Protein AF-A0A6G3XS27-F1 (afdb_monomer_lite)

pLDDT: mean 79.98, std 17.29, range [41.12, 95.81]

Structure (mmCIF, N/CA/C/O backbone):
data_AF-A0A6G3XS27-F1
#
_entry.id   AF-A0A6G3XS27-F1
#
loop_
_atom_site.group_PDB
_atom_site.id
_atom_site.type_symbol
_atom_site.label_atom_id
_atom_site.label_alt_id
_atom_site.label_comp_id
_atom_site.label_asym_id
_atom_site.label_entity_id
_atom_site.label_seq_id
_atom_site.pdbx_PDB_ins_code
_atom_site.Cartn_x
_atom_site.Cartn_y
_atom_site.Cartn_z
_atom_site.occupancy
_atom_site.B_iso_or_equiv
_atom_site.auth_seq_id
_atom_site.auth_comp_id
_atom_site.auth_asym_id
_atom_site.auth_atom_id
_atom_site.pdbx_PDB_model_num
ATOM 1 N N . SER A 1 1 ? 10.546 -12.995 -18.422 1.00 46.62 1 SER A N 1
ATOM 2 C CA . SER A 1 1 ? 9.423 -13.911 -18.727 1.00 46.62 1 SER A CA 1
ATOM 3 C C . SER A 1 1 ? 9.393 -15.015 -17.684 1.00 46.62 1 SER A C 1
ATOM 5 O O . SER A 1 1 ? 10.425 -15.639 -17.494 1.00 46.62 1 SER A O 1
ATOM 7 N N . SER A 1 2 ? 8.282 -15.223 -16.968 1.00 43.44 2 SER A N 1
ATOM 8 C CA . SER A 1 2 ? 8.193 -16.252 -15.913 1.00 43.44 2 SER A CA 1
ATOM 9 C C . SER A 1 2 ? 7.981 -17.643 -16.514 1.00 43.44 2 SER A C 1
ATOM 11 O O . SER A 1 2 ? 7.164 -17.795 -17.423 1.00 43.44 2 SER A O 1
ATOM 13 N N . ARG A 1 3 ? 8.700 -18.655 -16.010 1.00 55.59 3 ARG A N 1
ATOM 14 C CA . ARG A 1 3 ? 8.578 -20.058 -16.450 1.00 55.59 3 ARG A CA 1
ATOM 15 C C . ARG A 1 3 ? 7.438 -20.827 -15.774 1.00 55.59 3 ARG A C 1
ATOM 17 O O . ARG A 1 3 ? 7.204 -21.981 -16.117 1.00 55.59 3 ARG A O 1
ATOM 24 N N . GLY A 1 4 ? 6.721 -20.215 -14.829 1.00 50.03 4 GLY A N 1
ATOM 25 C CA . GLY A 1 4 ? 5.636 -20.883 -14.099 1.00 50.03 4 GLY A CA 1
ATOM 26 C C . GLY A 1 4 ? 6.100 -21.977 -13.125 1.00 50.03 4 GLY A C 1
ATOM 27 O O . GLY A 1 4 ? 5.265 -22.703 -12.596 1.00 50.03 4 GLY A O 1
ATOM 28 N N . ASP A 1 5 ? 7.406 -22.083 -12.863 1.00 65.06 5 ASP A N 1
ATOM 29 C CA . ASP A 1 5 ? 8.029 -23.029 -11.923 1.00 65.06 5 ASP A CA 1
ATOM 30 C C . ASP A 1 5 ? 8.617 -22.338 -10.676 1.00 65.06 5 ASP A C 1
ATOM 32 O O . ASP A 1 5 ? 9.297 -22.966 -9.867 1.00 65.06 5 ASP A O 1
ATOM 36 N N . GLY A 1 6 ? 8.352 -21.038 -10.520 1.00 46.72 6 GLY A N 1
ATOM 37 C CA . GLY A 1 6 ? 8.898 -20.221 -9.439 1.00 46.72 6 GLY A CA 1
ATOM 38 C C . GLY A 1 6 ? 10.316 -19.700 -9.689 1.00 46.72 6 GLY A C 1
ATOM 39 O O . GLY A 1 6 ? 10.866 -19.068 -8.794 1.00 46.72 6 GLY A O 1
ATOM 40 N N . THR A 1 7 ? 10.898 -19.915 -10.876 1.00 42.34 7 THR A N 1
ATOM 41 C CA . THR A 1 7 ? 12.185 -19.323 -11.267 1.00 42.34 7 THR A CA 1
ATOM 42 C C . THR A 1 7 ? 11.987 -18.146 -12.227 1.00 42.34 7 THR A C 1
ATOM 44 O O . THR A 1 7 ? 11.233 -18.221 -13.205 1.00 42.34 7 THR A O 1
ATOM 47 N N . PHE A 1 8 ? 12.660 -17.033 -11.937 1.00 46.44 8 PHE A N 1
ATOM 48 C CA . PHE A 1 8 ? 12.735 -15.863 -12.806 1.00 46.44 8 PHE A CA 1
ATOM 49 C C . PHE A 1 8 ? 14.189 -15.725 -13.269 1.00 46.44 8 PHE A C 1
ATOM 51 O O . PHE A 1 8 ? 15.101 -15.669 -12.449 1.00 46.44 8 PHE A O 1
ATOM 58 N N . ASP A 1 9 ? 14.420 -15.739 -14.585 1.00 47.31 9 ASP A N 1
ATOM 59 C CA . ASP A 1 9 ? 15.728 -15.365 -15.127 1.00 47.31 9 ASP A CA 1
ATOM 60 C C . ASP A 1 9 ? 15.888 -13.850 -14.930 1.00 47.31 9 ASP A C 1
ATOM 62 O O . ASP A 1 9 ? 14.990 -13.098 -15.310 1.00 47.31 9 ASP A O 1
ATOM 66 N N . ASP A 1 10 ? 17.007 -13.442 -14.334 1.00 47.66 10 ASP A N 1
ATOM 67 C CA . ASP A 1 10 ? 17.288 -12.120 -13.754 1.00 47.66 10 ASP A CA 1
ATOM 68 C C . ASP A 1 10 ? 16.578 -11.830 -12.423 1.00 47.66 10 ASP A C 1
ATOM 70 O O . ASP A 1 10 ? 15.613 -11.073 -12.327 1.00 47.66 10 ASP A O 1
ATOM 74 N N . GLU A 1 11 ? 17.176 -12.346 -11.347 1.00 41.12 11 GLU A N 1
ATOM 75 C CA . GLU A 1 11 ? 17.098 -11.749 -10.011 1.00 41.12 11 GLU A CA 1
ATOM 76 C C . GLU A 1 11 ? 17.779 -10.366 -10.051 1.00 41.12 11 GLU A C 1
ATOM 78 O O . GLU A 1 11 ? 18.911 -10.189 -9.601 1.00 41.12 11 GLU A O 1
ATOM 83 N N . SER A 1 12 ? 17.120 -9.371 -10.644 1.00 44.62 12 SER A N 1
ATOM 84 C CA . SER A 1 12 ? 17.441 -7.970 -10.383 1.00 44.62 12 SER A CA 1
ATOM 85 C C . SER A 1 12 ? 16.728 -7.600 -9.085 1.00 44.62 12 SER A C 1
ATOM 87 O O . SER A 1 12 ? 15.495 -7.590 -9.078 1.00 44.62 12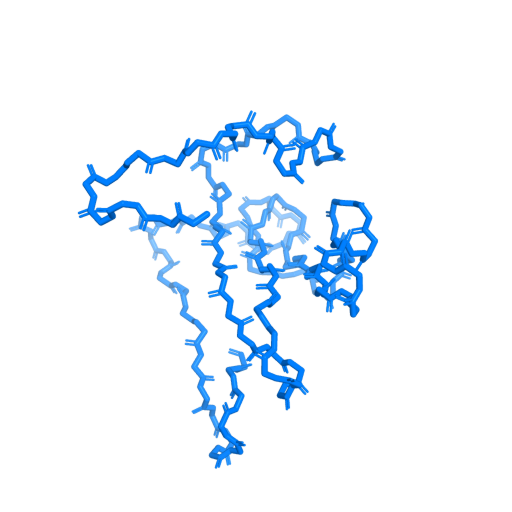 SER A O 1
ATOM 89 N N . PRO A 1 13 ? 17.436 -7.325 -7.972 1.00 45.53 13 PRO A N 1
ATOM 90 C CA . PRO A 1 13 ? 16.784 -6.890 -6.748 1.00 45.53 13 PRO A CA 1
ATOM 91 C C . PRO A 1 13 ? 16.027 -5.599 -7.060 1.00 45.53 13 PRO A C 1
ATOM 93 O O . PRO A 1 13 ? 16.641 -4.555 -7.265 1.00 45.53 13 PRO A O 1
ATOM 96 N N . LEU A 1 14 ? 14.695 -5.664 -7.110 1.00 46.34 14 LEU A N 1
ATOM 97 C CA . LEU A 1 14 ? 13.851 -4.521 -7.479 1.00 46.34 14 LEU A CA 1
ATOM 98 C C . LEU A 1 14 ? 13.955 -3.357 -6.477 1.00 46.34 14 LEU A C 1
ATOM 100 O O . LEU A 1 14 ? 13.457 -2.268 -6.741 1.00 46.34 14 LEU A O 1
ATOM 104 N N . HIS A 1 15 ? 14.630 -3.553 -5.338 1.00 41.25 15 HIS A N 1
ATOM 105 C CA . HIS A 1 15 ? 14.748 -2.554 -4.286 1.00 41.25 15 HIS A CA 1
ATOM 106 C C . HIS A 1 15 ? 16.105 -2.633 -3.570 1.00 41.25 15 HIS A C 1
ATOM 108 O O . HIS A 1 15 ? 16.267 -3.389 -2.615 1.00 41.25 15 HIS A O 1
ATOM 114 N N . GLN A 1 16 ? 17.073 -1.803 -3.975 1.00 42.53 16 GLN A N 1
ATOM 115 C CA . GLN A 1 16 ? 18.227 -1.464 -3.123 1.00 42.53 16 GLN A CA 1
ATOM 116 C C . GLN A 1 16 ? 17.999 -0.192 -2.275 1.00 42.53 16 GLN A C 1
ATOM 118 O O . GLN A 1 16 ? 18.881 0.187 -1.509 1.00 42.53 16 GLN A O 1
ATOM 123 N N . GLY A 1 17 ? 16.816 0.436 -2.353 1.00 41.41 17 GLY A N 1
ATOM 124 C CA . GLY A 1 17 ? 16.569 1.763 -1.766 1.00 41.41 17 GLY A CA 1
ATOM 125 C C . GLY A 1 17 ? 15.621 1.866 -0.560 1.00 41.41 17 GLY A C 1
ATOM 126 O O . GLY A 1 17 ? 15.516 2.946 0.018 1.00 41.41 17 GLY A O 1
ATOM 127 N N . VAL A 1 18 ? 14.924 0.805 -0.129 1.00 47.66 18 VAL A N 1
ATOM 128 C CA . VAL A 1 18 ? 14.098 0.863 1.101 1.00 47.66 18 VAL A CA 1
ATOM 129 C C . VAL A 1 18 ? 14.942 0.445 2.299 1.00 47.66 18 VAL A C 1
ATOM 131 O O . VAL A 1 18 ? 15.812 -0.414 2.181 1.00 47.66 18 VAL A O 1
ATOM 134 N N . ALA A 1 19 ? 14.677 1.071 3.451 1.00 55.12 19 ALA A N 1
ATOM 135 C CA . ALA A 1 19 ? 15.120 0.634 4.773 1.00 55.12 19 ALA A CA 1
ATOM 136 C C . ALA A 1 19 ? 15.305 -0.889 4.835 1.00 55.12 19 ALA A C 1
ATOM 138 O O . ALA A 1 19 ? 14.441 -1.613 4.351 1.00 55.12 19 ALA A O 1
ATOM 139 N N . THR A 1 20 ? 16.418 -1.341 5.423 1.00 55.56 20 THR A N 1
ATOM 140 C CA . THR A 1 20 ? 16.762 -2.760 5.632 1.00 55.56 20 THR A CA 1
ATOM 141 C C . THR A 1 20 ? 15.507 -3.639 5.706 1.00 55.56 20 THR A C 1
ATOM 143 O O . THR A 1 20 ? 14.733 -3.429 6.650 1.00 55.56 20 THR A O 1
ATOM 146 N N . PRO A 1 21 ? 15.289 -4.554 4.736 1.00 65.25 21 PRO A N 1
ATOM 147 C CA . PRO A 1 21 ? 14.054 -5.319 4.616 1.00 65.25 21 PRO A CA 1
ATOM 148 C C . PRO A 1 21 ? 13.649 -5.895 5.966 1.00 65.25 21 PRO A C 1
ATOM 150 O O . PRO A 1 21 ? 14.423 -6.628 6.589 1.00 65.25 21 PRO A O 1
ATOM 153 N N . ASN A 1 22 ? 12.465 -5.527 6.452 1.00 77.75 22 ASN A N 1
ATOM 154 C CA . ASN A 1 22 ? 11.956 -6.045 7.709 1.00 77.75 22 ASN A CA 1
ATOM 155 C C . ASN A 1 22 ? 10.984 -7.190 7.397 1.00 77.75 22 ASN A C 1
ATOM 157 O O . ASN A 1 22 ? 10.066 -6.989 6.608 1.00 77.75 22 ASN A O 1
ATOM 161 N N . PRO A 1 23 ? 11.112 -8.371 8.027 1.00 82.81 23 PRO A N 1
ATOM 162 C CA . PRO A 1 23 ? 10.146 -9.462 7.863 1.00 82.81 23 PRO A CA 1
ATOM 163 C C . PRO A 1 23 ? 8.689 -9.083 8.177 1.00 82.81 23 PRO A C 1
ATOM 165 O O . PRO A 1 23 ? 7.773 -9.804 7.796 1.00 82.81 23 PRO A O 1
ATOM 168 N N . ALA A 1 24 ? 8.465 -7.981 8.900 1.00 85.50 24 ALA A N 1
ATOM 169 C CA . ALA A 1 24 ? 7.141 -7.434 9.179 1.00 85.50 24 ALA A CA 1
ATOM 170 C C . ALA A 1 24 ? 6.576 -6.543 8.054 1.00 85.50 24 ALA A C 1
ATOM 172 O O . ALA A 1 24 ? 5.415 -6.135 8.147 1.00 85.50 24 ALA A O 1
ATOM 173 N N . ASP A 1 25 ? 7.372 -6.214 7.033 1.00 87.75 25 ASP A N 1
ATOM 174 C CA . ASP A 1 25 ? 6.904 -5.474 5.865 1.00 87.75 25 ASP A CA 1
ATOM 175 C C . ASP A 1 25 ? 6.060 -6.399 4.973 1.00 87.75 25 ASP A C 1
ATOM 177 O O . ASP A 1 25 ? 6.473 -7.514 4.649 1.00 87.75 25 ASP A O 1
ATOM 181 N N . LEU A 1 26 ? 4.879 -5.936 4.558 1.00 88.81 26 LEU A N 1
ATOM 182 C CA . LEU A 1 26 ? 4.018 -6.656 3.616 1.00 88.81 26 LEU A CA 1
ATOM 183 C C . LEU A 1 26 ? 4.048 -5.961 2.259 1.00 88.81 26 LEU A C 1
ATOM 185 O O . LEU A 1 26 ? 3.850 -4.751 2.191 1.00 88.81 26 LEU A O 1
ATOM 189 N N . TRP A 1 27 ? 4.256 -6.735 1.199 1.00 88.81 27 TRP A N 1
ATOM 190 C CA . TRP A 1 27 ? 4.364 -6.242 -0.171 1.00 88.81 27 TRP A CA 1
ATOM 191 C C . TRP A 1 27 ? 3.228 -6.815 -1.016 1.00 88.81 27 TRP A C 1
ATOM 193 O O . TRP A 1 27 ? 2.813 -7.960 -0.829 1.00 88.81 27 TRP A O 1
ATOM 203 N N . SER A 1 28 ? 2.701 -6.019 -1.936 1.00 89.75 28 SER A N 1
ATOM 204 C CA . SER A 1 28 ? 1.679 -6.425 -2.902 1.00 89.75 28 SER A CA 1
ATOM 205 C C . SER A 1 28 ? 1.957 -5.765 -4.244 1.00 89.75 28 SER A C 1
ATOM 207 O O . SER A 1 28 ? 2.499 -4.663 -4.291 1.00 89.75 28 SER A O 1
ATOM 209 N N . VAL A 1 29 ? 1.609 -6.461 -5.323 1.00 89.62 29 VAL A N 1
ATOM 210 C CA . VAL A 1 29 ? 1.810 -6.001 -6.700 1.00 89.62 29 VAL A CA 1
ATOM 211 C C . VAL A 1 29 ? 0.452 -6.005 -7.387 1.00 89.62 29 VAL A C 1
ATOM 213 O O . VAL A 1 29 ? -0.113 -7.079 -7.601 1.00 89.62 29 VAL A O 1
ATOM 216 N N . VAL A 1 30 ? -0.103 -4.820 -7.637 1.00 88.38 30 VAL A N 1
ATOM 217 C CA . VAL A 1 30 ? -1.485 -4.623 -8.110 1.00 88.38 30 VAL A CA 1
ATOM 218 C C . VAL A 1 30 ? -1.559 -3.361 -8.970 1.00 88.38 30 VAL A C 1
ATOM 220 O O . VAL A 1 30 ? -0.798 -2.435 -8.727 1.00 88.38 30 VAL A O 1
ATOM 223 N N . ASP A 1 31 ? -2.472 -3.293 -9.937 1.00 88.06 31 ASP A N 1
ATOM 224 C CA . ASP A 1 31 ? -2.737 -2.046 -10.671 1.00 88.06 31 ASP A CA 1
ATOM 225 C C . ASP A 1 31 ? -3.632 -1.125 -9.818 1.00 88.06 31 ASP A C 1
ATOM 227 O O . ASP A 1 31 ? -4.816 -1.412 -9.619 1.00 88.06 31 ASP A O 1
ATOM 231 N N . LEU A 1 32 ? -3.051 -0.058 -9.260 1.00 85.69 32 LEU A N 1
ATOM 232 C CA . LEU A 1 32 ? -3.772 0.965 -8.492 1.00 85.69 32 LEU A CA 1
ATOM 233 C C . LEU A 1 32 ? -4.169 2.160 -9.361 1.00 85.69 32 LEU A C 1
ATOM 235 O O . LEU A 1 32 ? -5.081 2.913 -9.019 1.00 85.69 32 LEU A O 1
ATOM 239 N N . THR A 1 33 ? -3.464 2.378 -10.469 1.00 85.62 33 THR A N 1
ATOM 240 C CA . THR A 1 33 ? -3.657 3.554 -11.325 1.00 85.62 33 THR A CA 1
ATOM 241 C C . THR A 1 33 ? -4.639 3.308 -12.471 1.00 85.62 33 THR A C 1
ATOM 243 O O . THR A 1 33 ? -5.104 4.263 -13.098 1.00 85.62 33 THR A O 1
ATOM 246 N N . GLY A 1 34 ? -5.009 2.051 -12.720 1.00 86.44 34 GLY A N 1
ATOM 247 C CA . GLY A 1 34 ? -5.852 1.579 -13.816 1.00 86.44 34 GLY A CA 1
ATOM 248 C C . GLY A 1 34 ? -5.249 1.804 -15.195 1.00 86.44 34 GLY A C 1
ATOM 249 O O . GLY A 1 34 ? -6.002 2.002 -16.152 1.00 86.44 34 GLY A O 1
ATOM 250 N N . ASP A 1 35 ? -3.925 1.865 -15.296 1.00 88.06 35 ASP A N 1
ATOM 251 C CA . ASP A 1 35 ? -3.213 2.018 -16.566 1.00 88.06 35 ASP A CA 1
ATOM 252 C C . ASP A 1 35 ? -2.843 0.663 -17.204 1.00 88.06 35 ASP A C 1
ATOM 254 O O . ASP A 1 35 ? -2.262 0.619 -18.294 1.00 88.06 35 ASP A O 1
ATOM 258 N N . GLY A 1 36 ? -3.228 -0.443 -16.556 1.00 87.62 36 GLY A N 1
ATOM 259 C CA . GLY A 1 36 ? -2.941 -1.806 -16.978 1.00 87.62 36 GLY A CA 1
ATOM 260 C C . GLY A 1 36 ? -1.535 -2.284 -16.613 1.00 87.62 36 GLY A C 1
ATOM 261 O O . GLY A 1 36 ? -1.163 -3.391 -17.018 1.00 87.62 36 GLY A O 1
ATOM 262 N N . ARG A 1 37 ? -0.748 -1.489 -15.877 1.00 88.94 37 ARG A N 1
ATOM 263 C CA . ARG A 1 37 ? 0.568 -1.860 -15.352 1.00 88.94 37 ARG A CA 1
ATOM 264 C C . ARG A 1 37 ? 0.493 -2.097 -13.840 1.00 88.94 37 ARG A C 1
ATOM 266 O O . ARG A 1 37 ? -0.232 -1.411 -13.130 1.00 88.94 37 ARG A O 1
ATOM 273 N N . PRO A 1 38 ? 1.222 -3.095 -13.318 1.00 89.81 38 PRO A N 1
ATOM 274 C CA . PRO A 1 38 ? 1.268 -3.331 -11.884 1.00 89.81 38 PRO A CA 1
ATOM 275 C C . PRO A 1 38 ? 2.078 -2.257 -11.148 1.00 89.81 38 PRO A C 1
ATOM 277 O O . PRO A 1 38 ? 3.240 -2.017 -11.468 1.00 89.81 38 PRO A O 1
ATOM 280 N N . ASP A 1 39 ? 1.514 -1.727 -10.071 1.00 90.25 39 ASP A N 1
ATOM 281 C CA . ASP A 1 39 ? 2.191 -0.902 -9.075 1.00 90.25 39 ASP A CA 1
ATOM 282 C C . ASP A 1 39 ? 2.638 -1.754 -7.875 1.00 90.25 39 ASP A C 1
ATOM 284 O O . ASP A 1 39 ? 2.126 -2.850 -7.626 1.00 90.25 39 ASP A O 1
ATOM 288 N N . VAL A 1 40 ? 3.593 -1.250 -7.091 1.00 92.25 40 VAL A N 1
ATOM 289 C CA . VAL A 1 40 ? 4.037 -1.876 -5.835 1.00 92.25 40 VAL A CA 1
ATOM 290 C C . VAL A 1 40 ? 3.442 -1.135 -4.648 1.00 92.25 40 VAL A C 1
ATOM 292 O O . VAL A 1 40 ? 3.626 0.072 -4.506 1.00 92.25 40 VAL A O 1
ATOM 295 N N . VAL A 1 41 ? 2.820 -1.879 -3.735 1.00 91.56 41 VAL A N 1
ATOM 296 C CA . VAL A 1 41 ? 2.349 -1.391 -2.434 1.00 91.56 41 VAL A CA 1
ATOM 297 C C . VAL A 1 41 ? 3.141 -2.065 -1.324 1.00 91.56 41 VAL A C 1
ATOM 299 O O . VAL A 1 41 ? 3.228 -3.291 -1.277 1.00 91.56 41 VAL A O 1
ATOM 302 N N . ALA A 1 42 ? 3.685 -1.274 -0.401 1.00 91.62 42 ALA A N 1
ATOM 303 C CA . ALA A 1 42 ? 4.416 -1.761 0.761 1.00 91.62 42 ALA A CA 1
ATOM 304 C C . ALA A 1 42 ? 3.829 -1.202 2.065 1.00 91.62 42 ALA A C 1
ATOM 306 O O . ALA A 1 42 ? 3.836 0.005 2.313 1.00 91.62 42 ALA A O 1
ATOM 307 N N . LEU A 1 43 ? 3.371 -2.092 2.942 1.00 91.88 43 LEU A N 1
ATOM 308 C CA . LEU A 1 43 ? 3.013 -1.781 4.323 1.00 91.88 43 LEU A CA 1
ATOM 309 C C . LEU A 1 43 ? 4.252 -1.971 5.192 1.00 91.88 43 LEU A C 1
ATOM 311 O O . LEU A 1 43 ? 4.616 -3.098 5.523 1.00 91.88 43 LEU A O 1
ATOM 315 N N . CYS A 1 44 ? 4.904 -0.873 5.559 1.00 91.94 44 CYS A N 1
ATOM 316 C CA . CYS A 1 44 ? 6.187 -0.896 6.256 1.00 91.94 44 CYS A CA 1
ATOM 317 C C . CYS A 1 44 ? 6.132 -0.159 7.599 1.00 91.94 44 CYS A C 1
ATOM 319 O O . CYS A 1 44 ? 5.088 0.337 8.028 1.00 91.94 44 CYS A O 1
ATOM 321 N N . THR A 1 45 ? 7.279 -0.051 8.275 1.00 93.44 45 THR A N 1
ATOM 322 C CA . THR A 1 45 ? 7.405 0.600 9.596 1.00 93.44 45 THR A CA 1
ATOM 323 C C . THR A 1 45 ? 6.686 1.955 9.673 1.00 93.44 45 THR A C 1
ATOM 325 O O . THR A 1 45 ? 6.042 2.266 10.674 1.00 93.44 45 THR A O 1
ATOM 328 N N . GLY A 1 46 ? 6.817 2.778 8.628 1.00 93.19 46 GLY A N 1
ATOM 329 C CA . GLY A 1 46 ? 6.303 4.150 8.587 1.00 93.19 46 GLY A CA 1
ATOM 330 C C . GLY A 1 46 ? 4.867 4.302 8.082 1.00 93.19 46 GLY A C 1
ATOM 331 O O . GLY A 1 46 ? 4.337 5.407 8.175 1.00 93.19 46 GLY A O 1
ATOM 332 N N . GLY A 1 47 ? 4.256 3.232 7.570 1.00 93.94 47 GLY A N 1
ATOM 333 C CA . GLY A 1 47 ? 2.932 3.249 6.951 1.00 93.94 47 GLY A CA 1
ATOM 334 C C . GLY A 1 47 ? 2.927 2.661 5.538 1.00 93.94 47 GLY A C 1
ATOM 335 O O . GLY A 1 47 ? 3.757 1.808 5.219 1.00 93.94 47 GLY A O 1
ATOM 336 N N . VAL A 1 48 ? 1.988 3.111 4.707 1.00 93.44 48 VAL A N 1
ATOM 337 C CA . VAL A 1 48 ? 1.782 2.631 3.334 1.00 93.44 48 VAL A CA 1
ATOM 338 C C . VAL A 1 48 ? 2.659 3.417 2.369 1.00 93.44 48 VAL A C 1
ATOM 340 O O . VAL A 1 48 ? 2.580 4.648 2.314 1.00 93.44 48 VAL A O 1
ATOM 343 N N . ARG A 1 49 ? 3.475 2.703 1.597 1.00 93.81 49 ARG A N 1
ATOM 344 C CA . ARG A 1 49 ? 4.233 3.248 0.474 1.00 93.81 49 ARG A CA 1
ATOM 345 C C . ARG A 1 49 ? 3.737 2.673 -0.842 1.00 93.81 49 ARG A C 1
ATOM 347 O O . ARG A 1 49 ? 3.419 1.489 -0.889 1.00 93.81 49 ARG A O 1
ATOM 354 N N . VAL A 1 50 ? 3.719 3.494 -1.886 1.00 92.75 50 VAL A N 1
ATOM 355 C CA . VAL A 1 50 ? 3.350 3.085 -3.247 1.00 92.75 50 VAL A CA 1
ATOM 356 C C . VAL A 1 50 ? 4.456 3.485 -4.216 1.00 92.75 50 VAL A C 1
ATOM 358 O O . VAL A 1 50 ? 5.009 4.578 -4.112 1.00 92.75 50 VAL A O 1
ATOM 361 N N . SER A 1 51 ? 4.808 2.601 -5.140 1.00 93.31 51 SER A N 1
ATOM 362 C CA . SER A 1 51 ? 5.713 2.893 -6.251 1.00 93.31 51 SER A CA 1
ATOM 363 C C . SER A 1 51 ? 5.025 2.479 -7.540 1.00 93.31 51 SER A C 1
ATOM 365 O O . SER A 1 51 ? 4.733 1.296 -7.718 1.00 93.31 51 SER A O 1
ATOM 367 N N . ALA A 1 52 ? 4.730 3.452 -8.398 1.00 91.56 52 ALA A N 1
ATOM 368 C CA . ALA A 1 52 ? 4.014 3.195 -9.638 1.00 91.56 52 ALA A CA 1
ATOM 369 C C . ALA A 1 52 ? 4.974 2.745 -10.741 1.00 91.56 52 ALA A C 1
ATOM 371 O O . ALA A 1 52 ? 6.130 3.192 -10.776 1.00 91.56 52 ALA A O 1
ATOM 372 N N . GLN A 1 53 ? 4.499 1.881 -11.641 1.00 91.88 53 GLN A N 1
ATOM 373 C CA . GLN A 1 53 ? 5.291 1.458 -12.795 1.00 91.88 53 GLN A CA 1
ATOM 374 C C . GLN A 1 53 ? 5.137 2.441 -13.963 1.00 91.88 53 GLN A C 1
ATOM 376 O O . GLN A 1 53 ? 4.064 2.600 -14.548 1.00 91.88 53 GLN A O 1
ATOM 381 N N . GLY A 1 54 ? 6.249 3.066 -14.346 1.00 88.31 54 GLY A N 1
ATOM 382 C CA . GLY A 1 54 ? 6.345 3.895 -15.541 1.00 88.31 54 GLY A CA 1
ATOM 383 C C . GLY A 1 54 ? 6.236 3.089 -16.839 1.00 88.31 54 GLY A C 1
ATOM 384 O O . GLY A 1 54 ? 6.359 1.865 -16.864 1.00 88.31 54 GLY A O 1
ATOM 385 N N . GLU A 1 55 ? 6.041 3.788 -17.957 1.00 89.56 55 GLU A N 1
ATOM 386 C CA . GLU A 1 55 ? 5.939 3.173 -19.292 1.00 89.56 55 GLU A CA 1
ATOM 387 C C . GLU A 1 55 ? 7.217 2.434 -19.727 1.00 89.56 55 GLU A C 1
ATOM 389 O O . GLU A 1 55 ? 7.160 1.511 -20.537 1.00 89.56 55 GLU A O 1
ATOM 394 N N . ASP A 1 56 ? 8.367 2.823 -19.178 1.00 89.06 56 ASP A N 1
ATOM 395 C CA . ASP A 1 56 ? 9.671 2.186 -19.379 1.00 89.06 56 ASP A CA 1
ATOM 396 C C . ASP A 1 56 ? 9.893 0.957 -18.476 1.00 89.06 56 ASP A C 1
ATOM 398 O O . ASP A 1 56 ? 10.944 0.317 -18.540 1.00 89.06 56 ASP A O 1
ATOM 402 N N . GLY A 1 57 ? 8.902 0.611 -17.648 1.00 85.88 57 GLY A N 1
ATOM 403 C CA . GLY A 1 57 ? 8.950 -0.486 -16.689 1.00 85.88 57 GLY A CA 1
ATOM 404 C C . GLY A 1 57 ? 9.624 -0.133 -15.362 1.00 85.88 57 GLY A C 1
ATOM 405 O O . GLY A 1 57 ? 9.675 -0.994 -14.480 1.00 85.88 57 GLY A O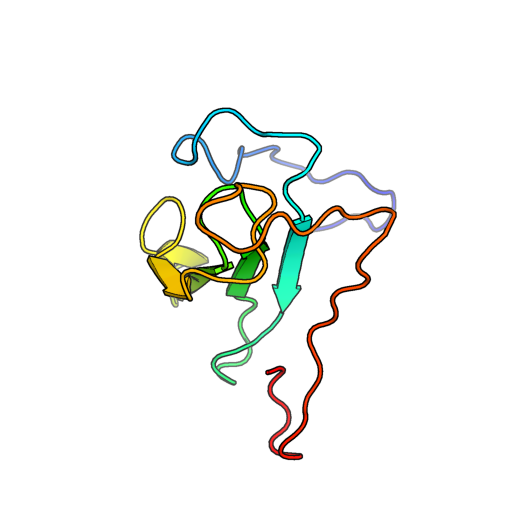 1
ATOM 406 N N . ALA A 1 58 ? 10.122 1.098 -15.194 1.00 87.50 58 ALA A N 1
ATOM 407 C CA . ALA A 1 58 ? 10.779 1.532 -13.969 1.00 87.50 58 ALA A CA 1
ATOM 408 C C . ALA A 1 58 ? 9.766 1.880 -12.869 1.00 87.50 58 ALA A C 1
ATOM 410 O O . ALA A 1 58 ? 8.728 2.490 -13.118 1.00 87.50 58 ALA A O 1
ATOM 411 N N . PHE A 1 59 ? 10.099 1.537 -11.626 1.00 86.31 59 PHE A N 1
ATOM 412 C CA . PHE A 1 59 ? 9.302 1.883 -10.451 1.00 86.31 59 PHE A CA 1
ATOM 413 C C . PHE A 1 59 ? 9.774 3.212 -9.869 1.00 86.31 59 PHE A C 1
ATOM 415 O O . PHE A 1 59 ? 10.937 3.344 -9.475 1.00 86.31 59 PHE A O 1
ATOM 422 N N . THR A 1 60 ? 8.884 4.205 -9.821 1.00 82.12 60 THR A N 1
ATOM 423 C CA . THR A 1 60 ? 9.234 5.550 -9.347 1.00 82.12 60 THR A CA 1
ATOM 424 C C . THR A 1 60 ? 8.237 6.074 -8.306 1.00 82.12 60 THR A C 1
ATOM 426 O O . THR A 1 60 ? 7.039 5.807 -8.407 1.00 82.12 60 THR A O 1
ATOM 429 N N . PRO A 1 61 ? 8.708 6.801 -7.272 1.00 80.00 61 PRO A N 1
ATOM 430 C CA . PRO A 1 61 ? 10.112 7.013 -6.907 1.00 80.00 61 PRO A CA 1
ATOM 431 C C . PRO A 1 61 ? 10.764 5.735 -6.348 1.00 80.00 61 PRO A C 1
ATOM 433 O O . PRO A 1 61 ? 10.076 4.832 -5.862 1.00 80.00 61 PRO A O 1
ATOM 436 N N . GLU A 1 62 ? 12.099 5.679 -6.383 1.00 76.00 62 GLU A N 1
ATOM 437 C CA . GLU A 1 62 ? 12.857 4.576 -5.788 1.00 76.00 62 GLU A CA 1
ATOM 438 C C . GLU A 1 62 ? 12.508 4.442 -4.296 1.00 76.00 62 GLU A C 1
ATOM 440 O O . GLU A 1 62 ? 12.586 5.396 -3.520 1.00 76.00 62 GLU A O 1
ATOM 445 N N . GLY A 1 63 ? 12.066 3.248 -3.901 1.00 74.00 63 GLY A N 1
ATOM 446 C CA . GLY A 1 63 ? 11.636 2.948 -2.535 1.00 74.00 63 GLY A CA 1
ATOM 447 C C . GLY A 1 63 ? 10.211 3.381 -2.167 1.00 74.00 63 GLY A C 1
ATOM 448 O O . GLY A 1 63 ? 9.810 3.222 -1.010 1.00 74.00 63 GLY A O 1
ATOM 449 N N . GLY A 1 64 ? 9.441 3.872 -3.139 1.00 87.19 64 GLY A N 1
ATOM 450 C CA . GLY A 1 64 ? 8.023 4.185 -3.002 1.00 87.19 64 GLY A CA 1
ATOM 451 C C . GLY A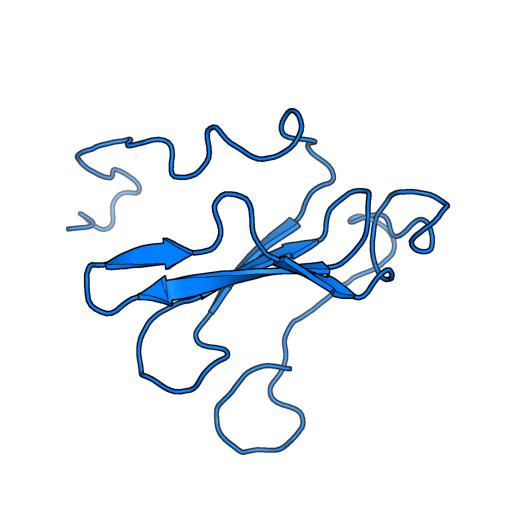 1 64 ? 7.732 5.457 -2.206 1.00 87.19 64 GLY A C 1
ATOM 452 O O . GLY A 1 64 ? 8.360 5.774 -1.188 1.00 87.19 64 GLY A O 1
ATOM 453 N N . GLU A 1 65 ? 6.725 6.191 -2.658 1.00 92.25 65 GLU A N 1
ATOM 454 C CA . GLU A 1 65 ? 6.200 7.369 -1.986 1.00 92.25 65 GLU A CA 1
ATOM 455 C C . GLU A 1 65 ? 5.387 6.961 -0.756 1.00 92.25 65 GLU A C 1
ATOM 457 O O . GLU A 1 65 ? 4.548 6.069 -0.823 1.00 92.25 65 GLU A O 1
ATOM 462 N N . LEU A 1 66 ? 5.620 7.615 0.385 1.00 92.94 66 LEU A N 1
ATOM 463 C CA . LEU A 1 66 ? 4.812 7.414 1.588 1.00 92.94 66 LEU A CA 1
ATOM 464 C C . LEU A 1 66 ? 3.469 8.133 1.436 1.00 92.94 66 LEU A C 1
ATOM 466 O O . LEU A 1 66 ? 3.352 9.307 1.785 1.00 92.94 66 LEU A O 1
ATOM 470 N N . VAL A 1 67 ? 2.464 7.402 0.964 1.00 93.38 67 VAL A N 1
ATOM 471 C CA . VAL A 1 67 ? 1.117 7.931 0.709 1.00 93.38 67 VAL A CA 1
ATOM 472 C C . VAL A 1 67 ? 0.262 8.002 1.974 1.00 93.38 67 VAL A C 1
ATOM 474 O O . VAL A 1 67 ? -0.628 8.845 2.072 1.00 93.38 67 VAL A O 1
ATOM 477 N N . LEU A 1 68 ? 0.543 7.165 2.984 1.00 93.62 68 LEU A N 1
ATOM 478 C CA . LEU A 1 68 ? -0.231 7.153 4.226 1.00 93.62 68 LEU A CA 1
ATOM 479 C C . LEU A 1 68 ? 0.611 6.779 5.452 1.00 93.62 68 LEU A C 1
ATOM 481 O O . LEU A 1 68 ? 1.244 5.730 5.502 1.00 93.62 68 LEU A O 1
ATOM 485 N N . LYS A 1 69 ? 0.555 7.609 6.501 1.00 95.81 69 LYS A N 1
ATOM 486 C CA . LYS A 1 69 ? 1.248 7.399 7.791 1.00 95.81 69 LYS A CA 1
ATOM 487 C C . LYS A 1 69 ? 0.418 6.565 8.779 1.00 95.81 69 LYS A C 1
ATOM 489 O O . LYS A 1 69 ? 0.277 6.925 9.944 1.00 95.81 69 LYS A O 1
ATOM 494 N N . ALA A 1 70 ? -0.169 5.476 8.299 1.00 94.00 70 ALA A N 1
ATOM 495 C CA . ALA A 1 70 ? -0.991 4.553 9.078 1.00 94.00 70 ALA A CA 1
ATOM 496 C C . ALA A 1 70 ? -0.813 3.119 8.562 1.00 94.00 70 ALA A C 1
ATOM 498 O O . ALA A 1 70 ? -0.175 2.907 7.533 1.00 94.00 70 ALA A O 1
ATOM 499 N N . PHE A 1 71 ? -1.366 2.142 9.285 1.00 93.44 71 PHE A N 1
ATOM 500 C CA . PHE A 1 71 ? -1.301 0.709 8.963 1.00 93.44 71 PHE A C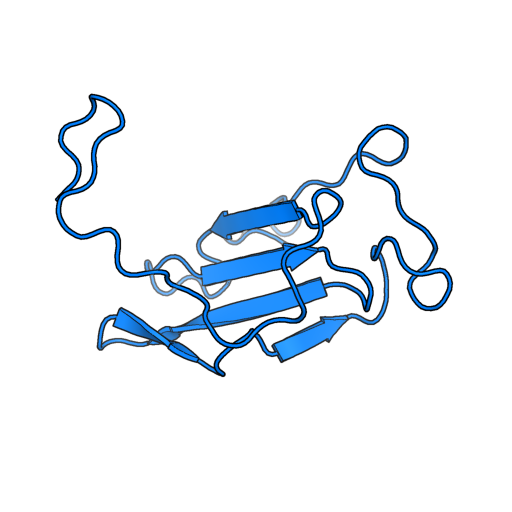A 1
ATOM 501 C C . PHE A 1 71 ? 0.113 0.108 8.932 1.00 93.44 71 PHE A C 1
ATOM 503 O O . PHE A 1 71 ? 0.302 -1.010 8.450 1.00 93.44 71 PHE A O 1
ATOM 510 N N . GLY A 1 72 ? 1.099 0.821 9.481 1.00 94.00 72 GLY A N 1
ATOM 511 C CA . GLY A 1 72 ? 2.477 0.360 9.602 1.00 94.00 72 GLY A CA 1
ATOM 512 C C . GLY A 1 72 ? 2.735 -0.346 10.930 1.00 94.00 72 GLY A C 1
ATOM 513 O O . GLY A 1 72 ? 2.049 -0.102 11.926 1.00 94.00 72 GLY A O 1
ATOM 514 N N . HIS A 1 73 ? 3.755 -1.207 10.966 1.00 93.50 73 HIS A N 1
ATOM 515 C CA . HIS A 1 73 ? 4.135 -1.935 12.187 1.00 93.50 73 HIS A CA 1
ATOM 516 C C . HIS A 1 73 ? 4.880 -1.067 13.213 1.00 93.50 73 HIS A C 1
ATOM 518 O O . HIS A 1 73 ? 4.948 -1.419 14.391 1.00 93.50 73 HIS A O 1
ATOM 524 N N . GLY A 1 74 ? 5.369 0.111 12.811 1.00 94.06 74 GLY A N 1
ATOM 525 C CA . GLY A 1 74 ? 5.901 1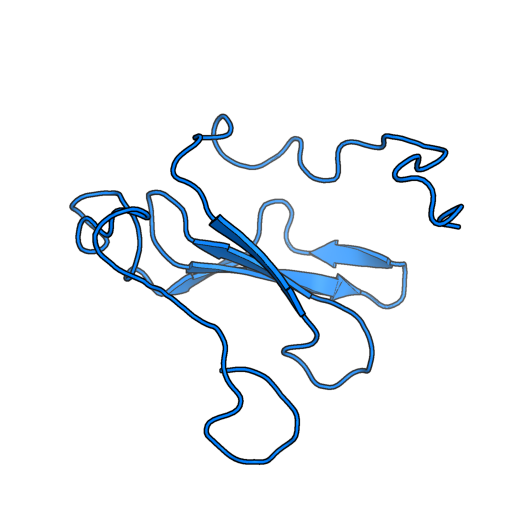.109 13.732 1.00 94.06 74 GLY A CA 1
ATOM 526 C C . GLY A 1 74 ? 4.800 1.750 14.579 1.00 94.06 74 GLY A C 1
ATOM 527 O O . GLY A 1 74 ? 3.691 2.004 14.106 1.00 94.06 74 GLY A O 1
ATOM 528 N N . LYS A 1 75 ? 5.110 2.067 15.842 1.00 94.56 75 LYS A N 1
ATOM 529 C CA . LYS A 1 75 ? 4.155 2.699 16.776 1.00 94.56 75 LYS A CA 1
ATOM 530 C C . LYS A 1 75 ? 3.586 4.015 16.237 1.00 94.56 75 LYS A C 1
ATOM 532 O O . LYS A 1 75 ? 2.412 4.301 16.433 1.00 94.56 75 LYS A O 1
ATOM 537 N N . GLN A 1 76 ? 4.403 4.783 15.523 1.00 94.56 76 GLN A N 1
ATOM 538 C CA . GLN A 1 76 ? 4.024 6.035 14.869 1.00 94.56 76 GLN A CA 1
ATOM 539 C C . GLN A 1 76 ? 2.990 5.863 13.746 1.00 94.56 76 GLN A C 1
ATOM 541 O O . GLN A 1 76 ? 2.351 6.836 13.372 1.00 94.56 76 GLN A O 1
ATOM 546 N N . ALA A 1 77 ? 2.840 4.646 13.216 1.00 95.19 77 ALA A N 1
ATOM 547 C CA . ALA A 1 77 ? 1.917 4.298 12.137 1.00 95.19 77 ALA A CA 1
ATOM 548 C C . ALA A 1 77 ? 0.818 3.319 12.601 1.00 95.19 77 ALA A C 1
ATOM 550 O O . ALA A 1 77 ? 0.147 2.698 11.778 1.00 95.19 77 ALA A O 1
ATOM 551 N N . GLY A 1 78 ? 0.625 3.182 13.919 1.00 94.94 78 GLY A N 1
ATOM 552 C CA . GLY A 1 78 ? -0.455 2.402 14.529 1.00 94.94 78 GLY A CA 1
ATOM 553 C C . GLY A 1 78 ? -0.063 1.020 15.062 1.00 94.94 78 GLY A C 1
ATOM 554 O O . GLY A 1 78 ? -0.878 0.405 15.739 1.00 94.94 78 GLY A O 1
ATOM 555 N N . GLY A 1 79 ? 1.158 0.532 14.820 1.00 94.62 79 GLY A N 1
ATOM 556 C CA . GLY A 1 79 ? 1.633 -0.733 15.401 1.00 94.62 79 GLY A CA 1
ATOM 557 C C . GLY A 1 79 ? 0.975 -1.993 14.824 1.00 94.62 79 GLY A C 1
ATOM 558 O O . GLY A 1 79 ? 0.779 -2.974 15.541 1.00 94.62 79 GLY A O 1
ATOM 559 N N . TRP A 1 80 ? 0.618 -1.973 13.540 1.00 94.00 80 TRP A N 1
ATOM 560 C CA . TRP A 1 80 ? -0.093 -3.059 12.868 1.00 94.00 80 TRP A CA 1
ATOM 561 C C . TRP A 1 80 ? 0.825 -4.252 12.573 1.00 94.00 80 TRP A C 1
ATOM 563 O O . TRP A 1 80 ? 1.730 -4.179 11.744 1.00 94.00 80 TRP A O 1
ATOM 573 N N . LEU A 1 81 ? 0.557 -5.372 13.240 1.00 89.38 81 LEU A N 1
ATOM 574 C CA . LEU A 1 81 ? 1.262 -6.651 13.086 1.00 89.38 81 LEU A CA 1
ATOM 575 C C . LEU A 1 81 ? 0.531 -7.606 12.133 1.00 89.38 81 LEU A C 1
ATOM 577 O O . LEU A 1 81 ? -0.692 -7.714 12.208 1.00 89.38 81 LEU A O 1
ATOM 581 N N . VAL A 1 82 ? 1.279 -8.315 11.280 1.00 84.50 82 VAL A N 1
ATOM 582 C CA . VAL A 1 82 ? 0.754 -9.225 10.236 1.00 84.50 82 VAL A CA 1
ATOM 583 C C . VAL A 1 82 ? -0.110 -10.351 10.813 1.00 84.50 82 VAL A C 1
ATOM 585 O O . VAL A 1 82 ? -1.152 -10.668 10.255 1.00 84.50 82 VAL A O 1
ATOM 588 N N . ASP A 1 83 ? 0.279 -10.908 11.957 1.00 87.62 83 ASP A N 1
ATOM 589 C CA . ASP A 1 83 ? -0.393 -12.029 12.625 1.00 87.62 83 ASP A CA 1
ATOM 590 C C . ASP A 1 83 ? -1.665 -11.633 13.395 1.00 87.62 83 ASP A C 1
ATOM 592 O O . ASP A 1 83 ? -2.456 -12.495 13.772 1.00 87.62 83 ASP A O 1
ATOM 596 N N . LYS A 1 84 ? -1.868 -10.336 13.649 1.00 90.25 84 LYS A N 1
ATOM 597 C CA . LYS A 1 84 ? -2.965 -9.828 14.494 1.00 90.25 84 LYS A CA 1
A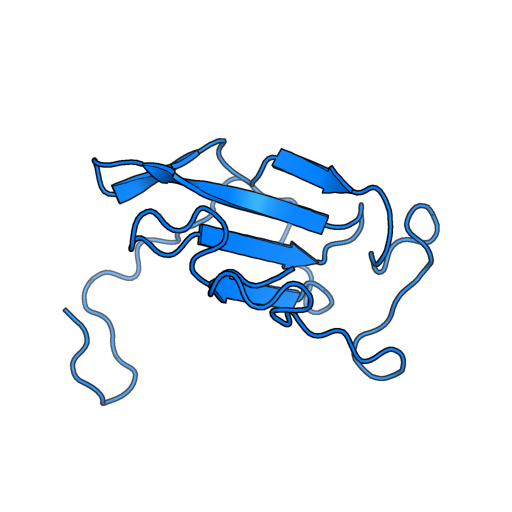TOM 598 C C . LYS A 1 84 ? -3.901 -8.869 13.781 1.00 90.25 84 LYS A C 1
ATOM 600 O O . LYS A 1 84 ? -5.026 -8.677 14.231 1.00 90.25 84 LYS A O 1
ATOM 605 N N . HIS A 1 85 ? -3.438 -8.258 12.698 1.00 91.81 85 HIS A N 1
ATOM 606 C CA . HIS A 1 85 ? -4.167 -7.216 11.993 1.00 91.81 85 HIS A CA 1
ATOM 607 C C . HIS A 1 85 ? -4.129 -7.503 10.486 1.00 91.81 85 HIS A C 1
ATOM 609 O O . HIS A 1 85 ? -3.252 -6.988 9.773 1.00 91.81 85 HIS A O 1
ATOM 615 N N . PRO A 1 86 ? -5.056 -8.356 10.006 1.00 86.69 86 PRO A N 1
ATOM 616 C CA . PRO A 1 86 ? -5.230 -8.613 8.584 1.00 86.69 86 PRO A CA 1
ATOM 617 C C . PRO A 1 86 ? -5.456 -7.301 7.830 1.00 86.69 86 PRO A C 1
ATOM 619 O O . PRO A 1 86 ? -6.214 -6.443 8.283 1.00 86.69 86 PRO A O 1
ATOM 622 N N . ARG A 1 87 ? -4.775 -7.144 6.697 1.00 85.94 87 ARG A N 1
ATOM 623 C CA . ARG A 1 87 ? -4.851 -5.977 5.813 1.00 85.94 87 ARG A CA 1
ATOM 624 C C . ARG A 1 87 ? -4.953 -6.496 4.387 1.00 85.94 87 ARG A C 1
ATOM 626 O O . ARG A 1 87 ? -4.205 -7.398 4.017 1.00 85.94 87 ARG A O 1
ATOM 633 N N . PHE A 1 88 ? -5.893 -5.949 3.632 1.00 84.25 88 PHE A N 1
ATOM 634 C CA . PHE A 1 88 ? -6.202 -6.363 2.271 1.00 84.25 88 PHE A CA 1
ATOM 635 C C . PHE A 1 88 ? -6.398 -5.112 1.424 1.00 84.25 88 PHE A C 1
ATOM 637 O O . PHE A 1 88 ? -6.940 -4.132 1.929 1.00 84.25 88 PHE A O 1
ATOM 644 N N . LEU A 1 89 ? -5.966 -5.184 0.168 1.00 84.06 89 LEU A N 1
ATOM 645 C CA . LEU A 1 89 ? -6.346 -4.233 -0.872 1.00 84.06 89 LEU A CA 1
ATOM 646 C C . LEU A 1 89 ? -7.616 -4.762 -1.537 1.00 84.06 89 LEU A C 1
ATOM 648 O O . LEU A 1 89 ? -7.692 -5.957 -1.847 1.00 84.06 89 LEU A O 1
ATOM 652 N N . ALA A 1 90 ? -8.617 -3.907 -1.707 1.00 85.56 90 ALA A N 1
ATOM 653 C CA . ALA A 1 90 ? -9.911 -4.296 -2.259 1.00 85.56 90 ALA A CA 1
ATOM 654 C C . ALA A 1 90 ? -10.501 -3.148 -3.073 1.00 85.56 90 ALA A C 1
ATOM 656 O O . ALA A 1 90 ? -10.438 -2.009 -2.638 1.00 85.56 90 ALA A O 1
ATOM 657 N N . ASP A 1 91 ? -11.113 -3.450 -4.216 1.00 84.19 91 ASP A N 1
ATOM 658 C CA . ASP A 1 91 ? -11.913 -2.460 -4.940 1.00 84.19 91 ASP A CA 1
ATOM 659 C C . ASP A 1 91 ? -13.203 -2.205 -4.151 1.00 84.19 91 ASP A C 1
ATOM 661 O O . ASP A 1 91 ? -14.098 -3.057 -4.085 1.00 84.19 91 ASP A O 1
ATOM 665 N N . THR A 1 92 ? -13.271 -1.053 -3.491 1.00 85.88 92 THR A N 1
ATOM 666 C CA . THR A 1 92 ? -14.427 -0.640 -2.691 1.00 85.88 92 THR A CA 1
ATOM 667 C C . THR A 1 92 ? -15.364 0.289 -3.452 1.00 85.88 92 THR A C 1
ATOM 669 O O . THR A 1 92 ? -16.486 0.533 -2.995 1.00 85.88 92 THR A O 1
ATOM 672 N N . THR A 1 93 ? -14.932 0.786 -4.614 1.00 84.50 93 THR A N 1
ATOM 673 C CA . THR A 1 93 ? -15.672 1.763 -5.421 1.00 84.50 93 THR A CA 1
ATOM 674 C C . THR A 1 93 ? -16.353 1.146 -6.645 1.00 84.50 93 THR A C 1
ATOM 676 O O . THR A 1 93 ? -17.333 1.702 -7.146 1.00 84.50 93 THR A O 1
ATOM 679 N N . GLY A 1 94 ? -15.905 -0.032 -7.077 1.00 83.94 94 GLY A N 1
ATOM 680 C CA . GLY A 1 94 ? -16.374 -0.752 -8.255 1.00 83.94 94 GLY A CA 1
ATOM 681 C C . GLY A 1 94 ? -15.794 -0.233 -9.573 1.00 83.94 94 GLY A C 1
ATOM 682 O O . GLY A 1 94 ? -16.391 -0.490 -10.622 1.00 83.94 94 GLY A O 1
ATOM 683 N N . ASP A 1 95 ? -14.696 0.529 -9.542 1.00 83.81 95 ASP A N 1
ATOM 684 C CA . ASP A 1 95 ? -14.064 1.102 -10.738 1.00 83.81 95 ASP A CA 1
ATOM 685 C C . ASP A 1 95 ? -12.986 0.194 -11.359 1.00 83.81 95 ASP A C 1
ATOM 687 O O . ASP A 1 95 ? -12.422 0.522 -12.408 1.00 83.81 95 ASP A O 1
ATOM 691 N N . GLY A 1 96 ? -12.755 -0.979 -10.762 1.00 79.12 96 GLY A N 1
ATOM 692 C CA . GLY A 1 96 ? -11.773 -1.955 -11.214 1.00 79.12 96 GLY A CA 1
ATOM 693 C C . GLY A 1 96 ? -10.361 -1.715 -10.682 1.00 79.12 96 GLY A C 1
ATOM 694 O O . GLY A 1 96 ? -9.456 -2.441 -11.097 1.00 79.12 96 GLY A O 1
ATOM 695 N N . ARG A 1 97 ? -10.158 -0.748 -9.777 1.00 79.69 97 ARG A N 1
ATOM 696 C CA . ARG A 1 97 ? -8.887 -0.492 -9.083 1.00 79.69 97 ARG A CA 1
ATOM 697 C C . ARG A 1 97 ? -9.004 -0.907 -7.627 1.00 79.69 97 ARG A C 1
ATOM 699 O O . ARG A 1 97 ? -10.063 -0.793 -7.023 1.00 79.69 97 ARG A O 1
ATOM 706 N N . LEU A 1 98 ? -7.918 -1.419 -7.056 1.00 80.25 98 LEU A N 1
ATOM 707 C CA . LEU A 1 98 ? -7.909 -1.712 -5.624 1.00 80.25 98 LEU A CA 1
ATOM 708 C C . LEU A 1 98 ? -7.680 -0.425 -4.820 1.00 80.25 98 LEU A C 1
ATOM 710 O O . LEU A 1 98 ? -6.844 0.391 -5.202 1.00 80.25 98 LEU A O 1
ATOM 714 N N . ASP A 1 99 ? -8.383 -0.297 -3.695 1.00 71.75 99 ASP A N 1
ATOM 715 C CA . ASP A 1 99 ? -8.210 0.748 -2.680 1.00 71.75 99 ASP A CA 1
ATOM 716 C C . ASP A 1 99 ? -7.443 0.233 -1.445 1.00 71.75 99 ASP A C 1
ATOM 718 O O . ASP A 1 99 ? -7.524 -0.987 -1.133 1.00 71.75 99 ASP A O 1
#

InterPro domains:
  IPR013517 FG-GAP repeat [PF13517] (31-99)
  IPR028994 Integrin alpha, N-terminal [SSF69318] (3-99)

Organism: NCBI:txid2706086

Sequence (99 aa):
SSRGDGTFDDESPLHQGVATPNPADLWSVVDLTGDGRPDVVALCTGGVRVSAQGEDGAFTPEGGELVLKAFGHGKQAGGWLVDKHPRFLADTTGDGRLD

Secondary structure (DSSP, 8-state):
-B-SSS-BS----S-SSSSS--TT-EEEEE-SSSSSSPEEEEEETTEEEEEEEPTTS-EEEEEEEEEES-SBSSGGGB---TTTS------SSSSSS--

Foldseek 3Di:
DDPVPPDDDDPPPLAPDADDDDPQKDKDWFPQPPPPHTWIWIQEQQGIFIWGQDPVRRTPPHRGDRPDRANHCHVSRPNHGVVPHDDDFDDPPPPPHTD

Radius of gyration: 14.41 Å; chains: 1; bounding box: 35×31×36 Å